Protein AF-A0A2A6E7L5-F1 (afdb_monomer_lite)

Radius of gyration: 19.3 Å; chains: 1; bounding box: 40×27×65 Å

Foldseek 3Di:
DDDQDDLVVLLCCLLVLLVVVLVVLLVVCCVPPVQLDDPVSVVLSVVLNVLSVVLSVLLVVCVVVVDDPVVSVVSVVVSVVVSVVVLVVVLVCCVPPVVGDNPSSCVSNVVSVVSSVVSSVSVVVSSVVVVVVVVVVDDDDPPPDD

Structure (mmCIF, N/CA/C/O backbone):
data_AF-A0A2A6E7L5-F1
#
_entry.id   AF-A0A2A6E7L5-F1
#
loop_
_atom_site.group_PDB
_atom_site.id
_atom_site.type_symbol
_atom_site.label_atom_id
_atom_site.label_alt_id
_atom_site.label_comp_id
_atom_site.label_asym_id
_atom_site.label_entity_id
_atom_site.label_seq_id
_atom_site.pdbx_PDB_ins_code
_atom_site.Cartn_x
_atom_site.Cartn_y
_atom_site.Cartn_z
_atom_site.occupancy
_atom_site.B_iso_or_equiv
_atom_site.auth_seq_id
_atom_site.auth_comp_id
_atom_site.auth_asym_id
_atom_site.auth_atom_id
_atom_site.pdbx_PDB_model_num
ATOM 1 N N . MET A 1 1 ? 6.162 -20.052 -21.679 1.00 34.28 1 MET A N 1
ATOM 2 C CA . MET A 1 1 ? 5.490 -18.810 -22.123 1.00 34.28 1 MET A CA 1
ATOM 3 C C . MET A 1 1 ? 5.300 -17.918 -20.902 1.00 34.28 1 MET A C 1
ATOM 5 O O . MET A 1 1 ? 4.436 -18.220 -20.098 1.00 34.28 1 MET A O 1
ATOM 9 N N . SER A 1 2 ? 6.138 -16.897 -20.691 1.00 40.84 2 SER A N 1
ATOM 10 C CA . SER A 1 2 ? 5.913 -15.904 -19.624 1.00 40.84 2 SER A CA 1
ATOM 11 C C . SER A 1 2 ? 5.373 -14.645 -20.291 1.00 40.84 2 SER A C 1
ATOM 13 O O . SER A 1 2 ? 6.133 -13.832 -20.806 1.00 40.84 2 SER A O 1
ATOM 15 N N . SER A 1 3 ? 4.049 -14.561 -20.419 1.00 50.53 3 SER A N 1
ATOM 16 C CA . SER A 1 3 ? 3.393 -13.365 -20.946 1.00 50.53 3 SER A CA 1
ATOM 17 C C . SER A 1 3 ? 3.346 -12.340 -19.824 1.00 50.53 3 SER A C 1
ATOM 19 O O . SER A 1 3 ? 2.572 -12.493 -18.883 1.00 50.53 3 SER A O 1
ATOM 21 N N . ALA A 1 4 ? 4.185 -11.313 -19.895 1.00 58.91 4 ALA A N 1
ATOM 22 C CA . ALA A 1 4 ? 4.093 -10.195 -18.972 1.00 58.91 4 ALA A CA 1
ATOM 23 C C . ALA A 1 4 ? 2.715 -9.508 -19.113 1.00 58.91 4 ALA A C 1
ATOM 25 O O . ALA A 1 4 ? 2.227 -9.308 -20.229 1.00 58.91 4 ALA A O 1
ATOM 26 N N . TYR A 1 5 ? 2.060 -9.193 -17.991 1.00 62.25 5 TYR A N 1
ATOM 27 C CA . TYR A 1 5 ? 0.700 -8.642 -17.998 1.00 62.25 5 TYR A CA 1
ATOM 28 C C . TYR A 1 5 ? 0.679 -7.195 -18.522 1.00 62.25 5 TYR A C 1
ATOM 30 O O . TYR A 1 5 ? 1.650 -6.449 -18.376 1.00 62.25 5 TYR A O 1
ATOM 38 N N . SER A 1 6 ? -0.440 -6.791 -19.133 1.00 68.06 6 SER A N 1
ATOM 39 C CA . SER A 1 6 ? -0.663 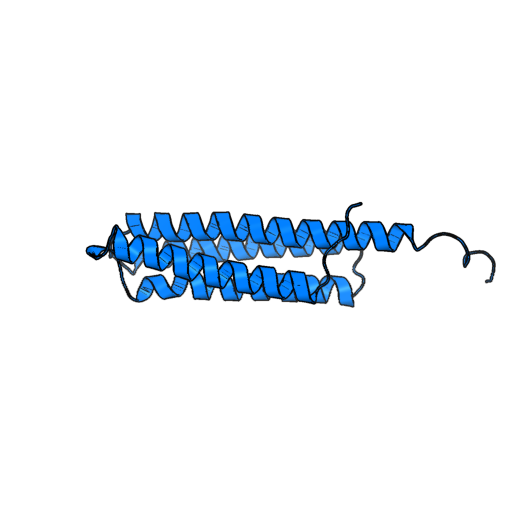-5.409 -19.583 1.00 68.06 6 SER A CA 1
ATOM 40 C C . SER A 1 6 ? -0.718 -4.445 -18.394 1.00 68.06 6 SER A C 1
ATOM 42 O O . SER A 1 6 ? -1.247 -4.793 -17.338 1.00 68.06 6 SER A O 1
ATOM 44 N N . HIS A 1 7 ? -0.250 -3.205 -18.578 1.00 69.62 7 HIS A N 1
ATOM 45 C CA . HIS A 1 7 ? -0.304 -2.135 -17.567 1.00 69.62 7 HIS A CA 1
ATOM 46 C C . HIS A 1 7 ? -1.686 -1.943 -16.958 1.00 69.62 7 HIS A C 1
ATOM 48 O O . HIS A 1 7 ? -1.817 -1.757 -15.751 1.00 69.62 7 HIS A O 1
ATOM 54 N N . LYS A 1 8 ? -2.735 -2.044 -17.780 1.00 73.81 8 LYS A N 1
ATOM 55 C CA . LYS A 1 8 ? -4.118 -1.942 -17.305 1.00 73.81 8 LYS A CA 1
ATOM 56 C C . LYS A 1 8 ? -4.445 -3.077 -16.330 1.00 73.81 8 LYS A C 1
ATOM 58 O O . LYS A 1 8 ? -4.991 -2.823 -15.265 1.00 73.81 8 LYS A O 1
ATOM 63 N N . THR A 1 9 ? -4.039 -4.302 -16.656 1.00 77.19 9 THR A N 1
ATOM 64 C CA . THR A 1 9 ? -4.225 -5.485 -15.806 1.00 77.19 9 THR A CA 1
ATOM 65 C C . THR A 1 9 ? -3.423 -5.381 -14.512 1.00 77.19 9 THR A C 1
ATOM 67 O O . THR A 1 9 ? -3.965 -5.673 -13.452 1.00 77.19 9 THR A O 1
ATOM 70 N N . VAL A 1 10 ? -2.170 -4.917 -14.568 1.00 77.06 10 VAL A N 1
ATOM 71 C CA . VAL A 1 10 ? -1.329 -4.727 -13.374 1.00 77.06 10 VAL A CA 1
ATOM 72 C C . VAL A 1 10 ? -1.921 -3.653 -12.459 1.00 77.06 10 VAL A C 1
ATOM 74 O O . VAL A 1 10 ? -2.053 -3.890 -11.262 1.00 77.06 10 VAL A O 1
ATOM 77 N N . ASN A 1 11 ? -2.358 -2.515 -13.002 1.00 81.69 11 ASN A N 1
ATOM 78 C CA . ASN A 1 11 ? -2.975 -1.447 -12.212 1.00 81.69 11 ASN A CA 1
ATOM 79 C C . ASN A 1 11 ? -4.280 -1.909 -11.555 1.00 81.69 11 ASN A C 1
ATOM 81 O O . ASN A 1 11 ? -4.467 -1.711 -10.355 1.00 81.69 11 ASN A O 1
ATOM 85 N N . THR A 1 12 ? -5.167 -2.556 -12.317 1.00 83.12 12 THR A N 1
ATOM 86 C CA . THR A 1 12 ? -6.423 -3.098 -11.783 1.00 83.12 12 THR A CA 1
ATOM 87 C C . THR A 1 12 ? -6.163 -4.178 -10.738 1.00 83.12 12 THR A C 1
ATOM 89 O O . THR A 1 12 ? -6.838 -4.190 -9.714 1.00 83.12 12 THR A O 1
ATOM 92 N N . PHE A 1 13 ? -5.165 -5.040 -10.945 1.00 83.94 13 PHE A N 1
ATOM 93 C CA . PHE A 1 13 ? -4.789 -6.059 -9.970 1.00 83.94 13 PHE A CA 1
ATOM 94 C C . PHE A 1 13 ? -4.256 -5.436 -8.680 1.00 83.94 13 PHE 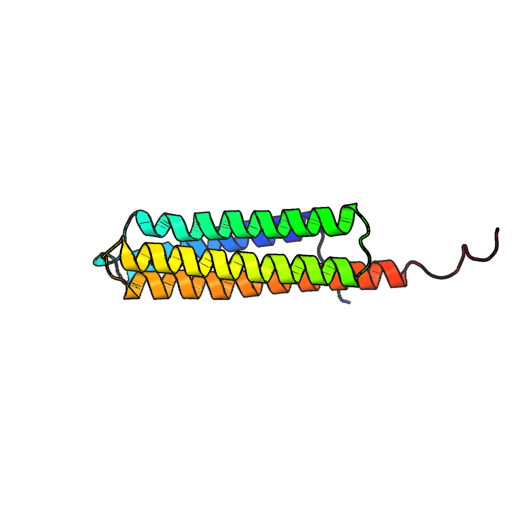A C 1
ATOM 96 O O . PHE A 1 13 ? -4.729 -5.782 -7.607 1.00 83.94 13 PHE A O 1
ATOM 103 N N . VAL A 1 14 ? -3.326 -4.481 -8.760 1.00 83.44 14 VAL A N 1
ATOM 104 C CA . VAL A 1 14 ? -2.756 -3.807 -7.581 1.00 83.44 14 VAL A CA 1
ATOM 105 C C . VAL A 1 14 ? -3.855 -3.114 -6.783 1.00 83.44 14 VAL A C 1
ATOM 107 O O . VAL A 1 14 ? -4.022 -3.402 -5.600 1.00 83.44 14 VAL A O 1
ATOM 110 N N . LEU A 1 15 ? -4.649 -2.260 -7.430 1.00 85.19 15 LEU A N 1
ATOM 111 C CA . LEU A 1 15 ? -5.706 -1.502 -6.756 1.00 85.19 15 LEU A CA 1
ATOM 112 C C . LEU A 1 15 ? -6.818 -2.421 -6.236 1.00 85.19 15 LEU A C 1
ATOM 114 O O . LEU A 1 15 ? -7.231 -2.294 -5.086 1.00 85.19 15 LEU A O 1
ATOM 118 N N . GLY A 1 16 ? -7.255 -3.384 -7.050 1.00 85.75 16 GLY A N 1
ATOM 119 C CA . GLY A 1 16 ? -8.267 -4.368 -6.670 1.00 85.75 16 GLY A CA 1
ATOM 120 C C . GLY A 1 16 ? -7.810 -5.249 -5.511 1.00 85.75 16 GLY A C 1
ATOM 121 O O . GLY A 1 16 ? -8.563 -5.441 -4.564 1.00 85.75 16 GLY A O 1
ATOM 122 N N . SER A 1 17 ? -6.562 -5.721 -5.530 1.00 86.19 17 SER A N 1
ATOM 123 C CA . SER A 1 17 ? -5.996 -6.557 -4.465 1.00 86.19 17 SER A CA 1
ATOM 124 C C . SER A 1 17 ? -5.894 -5.818 -3.135 1.00 86.19 17 SER A C 1
ATOM 126 O O . SER A 1 17 ? -6.174 -6.412 -2.102 1.00 86.19 17 SER A O 1
ATOM 128 N N . ILE A 1 18 ? -5.540 -4.529 -3.145 1.00 86.69 18 ILE A N 1
ATOM 129 C CA . ILE A 1 18 ? -5.440 -3.715 -1.928 1.00 86.69 18 ILE A CA 1
ATOM 130 C C . ILE A 1 18 ? -6.835 -3.484 -1.338 1.00 86.69 18 ILE A C 1
ATOM 132 O O . ILE A 1 18 ? -7.023 -3.626 -0.131 1.00 86.69 18 ILE A O 1
ATOM 136 N N . LEU A 1 19 ? -7.823 -3.178 -2.183 1.00 86.56 19 LEU A N 1
ATOM 137 C CA . LEU A 1 19 ? -9.203 -2.958 -1.748 1.00 86.56 19 LEU A CA 1
ATOM 138 C C . LEU A 1 19 ? -9.853 -4.243 -1.226 1.00 86.56 19 LEU A C 1
ATOM 140 O O . LEU A 1 19 ? -10.399 -4.247 -0.127 1.00 86.56 19 LEU A O 1
ATOM 144 N N . VAL A 1 20 ? -9.769 -5.340 -1.983 1.00 87.56 20 VAL A N 1
ATOM 145 C CA . VAL A 1 20 ? -10.359 -6.631 -1.597 1.00 87.56 20 VAL A CA 1
ATOM 146 C C . VAL A 1 20 ? -9.699 -7.165 -0.331 1.00 87.56 20 VAL A C 1
ATOM 148 O O . VAL A 1 20 ? -10.406 -7.564 0.592 1.00 87.56 20 VAL A O 1
ATOM 151 N N . PHE A 1 21 ? -8.366 -7.121 -0.247 1.00 87.00 21 PHE A N 1
ATOM 152 C CA . PHE A 1 21 ? -7.657 -7.559 0.953 1.00 87.00 21 PHE A CA 1
ATOM 153 C C . PHE A 1 21 ? -8.028 -6.700 2.163 1.00 87.00 21 PHE A C 1
ATOM 155 O O . PHE A 1 21 ? -8.338 -7.247 3.215 1.00 87.00 21 PHE A O 1
ATOM 162 N N . GLY A 1 22 ? -8.117 -5.377 1.999 1.00 83.75 22 GLY A N 1
ATOM 163 C CA . GLY A 1 22 ? -8.544 -4.489 3.076 1.00 83.75 22 GLY A CA 1
ATOM 164 C C . GLY A 1 22 ? -9.969 -4.739 3.566 1.00 83.75 22 GLY A C 1
ATOM 165 O O . GLY A 1 22 ? -10.206 -4.711 4.772 1.00 83.75 22 GLY A O 1
ATOM 166 N N . ILE A 1 23 ? -10.911 -5.039 2.667 1.00 86.06 23 ILE A N 1
ATOM 167 C CA . ILE A 1 23 ? -12.284 -5.410 3.047 1.00 86.06 23 ILE A CA 1
ATOM 168 C C . ILE A 1 23 ? -12.288 -6.734 3.818 1.00 86.06 23 ILE A C 1
ATOM 170 O O . ILE A 1 23 ? -12.925 -6.823 4.867 1.00 86.06 23 ILE A O 1
ATOM 174 N N . ILE A 1 24 ? -11.572 -7.749 3.324 1.00 86.56 24 ILE A N 1
ATOM 175 C CA . ILE A 1 24 ? -11.486 -9.065 3.974 1.00 86.56 24 ILE A CA 1
ATOM 176 C C . ILE A 1 24 ? -10.865 -8.930 5.364 1.00 86.56 24 ILE A C 1
ATOM 178 O O . ILE A 1 24 ? -11.401 -9.459 6.334 1.00 86.56 24 ILE A O 1
ATOM 182 N N . GLU A 1 25 ? -9.766 -8.195 5.480 1.00 82.75 25 GLU A N 1
ATOM 183 C CA . GLU A 1 25 ? -9.059 -8.008 6.741 1.00 82.75 25 GLU A CA 1
ATOM 184 C C . GLU A 1 25 ? -9.925 -7.275 7.773 1.00 82.75 25 GLU A C 1
ATOM 186 O O . GLU A 1 25 ? -10.053 -7.735 8.909 1.00 82.75 25 GLU A O 1
ATOM 191 N N . LEU A 1 26 ? -10.604 -6.193 7.373 1.00 83.69 26 LEU A N 1
ATOM 192 C CA . LEU A 1 26 ? -11.547 -5.488 8.247 1.00 83.69 26 LEU A CA 1
ATOM 193 C C . LEU A 1 26 ? -12.728 -6.376 8.656 1.00 83.69 26 LEU A C 1
ATOM 195 O O . LEU A 1 26 ? -13.136 -6.339 9.816 1.00 83.69 26 LEU A O 1
ATOM 199 N N . ALA A 1 27 ? -13.251 -7.200 7.745 1.00 84.25 27 ALA A N 1
ATOM 200 C CA . ALA A 1 27 ? -14.326 -8.141 8.048 1.00 84.25 27 ALA A CA 1
ATOM 201 C C . ALA A 1 27 ? -13.881 -9.222 9.050 1.00 84.25 27 ALA A C 1
ATOM 203 O O . ALA A 1 27 ? -14.625 -9.547 9.977 1.00 84.25 27 ALA A O 1
ATOM 204 N N . VAL A 1 28 ? -12.655 -9.739 8.914 1.00 84.25 28 VAL A N 1
ATOM 205 C CA . VAL A 1 28 ? -12.049 -10.689 9.861 1.00 84.25 28 VAL A CA 1
ATOM 206 C C . VAL A 1 28 ? -11.899 -10.039 11.236 1.00 84.25 28 VAL A C 1
ATOM 208 O O . VAL A 1 28 ? -12.317 -10.613 12.241 1.00 84.25 28 VAL A O 1
ATOM 211 N N . VAL A 1 29 ? -11.382 -8.814 11.304 1.00 81.75 29 VAL A N 1
ATOM 212 C CA . VAL A 1 29 ? -11.250 -8.086 12.575 1.00 81.75 29 VAL A CA 1
ATOM 213 C C . VAL A 1 29 ? -12.611 -7.833 13.209 1.00 81.75 29 VAL A C 1
ATOM 215 O O . VAL A 1 29 ? -12.783 -8.091 14.396 1.00 81.75 29 VAL A O 1
ATOM 218 N N . TYR A 1 30 ? -13.593 -7.380 12.432 1.00 82.62 30 TYR A N 1
ATOM 219 C CA . TYR A 1 30 ? -14.950 -7.157 12.921 1.00 82.62 30 TYR A CA 1
ATOM 220 C C . TYR A 1 30 ? -15.575 -8.449 13.472 1.00 82.62 30 TYR A C 1
ATOM 222 O O . TYR A 1 30 ? -16.237 -8.425 14.509 1.00 82.62 30 TYR A O 1
ATOM 230 N N . ARG A 1 31 ? -15.328 -9.592 12.816 1.00 84.06 31 ARG A N 1
ATOM 231 C CA . ARG A 1 31 ? -15.894 -10.889 13.205 1.00 84.06 31 ARG A CA 1
ATOM 232 C C . ARG A 1 31 ? -15.228 -11.506 14.436 1.00 84.06 31 ARG A C 1
ATOM 234 O O . ARG A 1 31 ? -15.938 -12.033 15.288 1.00 84.06 31 ARG A O 1
ATOM 241 N N . PHE A 1 32 ? -13.899 -11.475 14.519 1.00 80.75 32 PHE A N 1
ATOM 242 C CA . PHE A 1 32 ? -13.136 -12.167 15.570 1.00 80.75 32 PHE A CA 1
ATOM 243 C C . PHE A 1 32 ? -12.712 -11.249 16.723 1.00 80.75 32 PHE A C 1
ATOM 245 O O . PHE A 1 32 ? -12.553 -11.710 17.852 1.00 80.75 32 PHE A O 1
ATOM 252 N N . PHE A 1 33 ? -12.575 -9.948 16.466 1.00 78.56 33 PHE A N 1
ATOM 253 C CA . PHE A 1 33 ? -12.121 -8.944 17.428 1.00 78.56 33 PHE A CA 1
ATOM 254 C C . PHE A 1 33 ? -13.029 -7.695 17.430 1.00 78.56 33 PHE A C 1
ATOM 256 O O . PHE A 1 33 ? -12.539 -6.571 17.291 1.00 78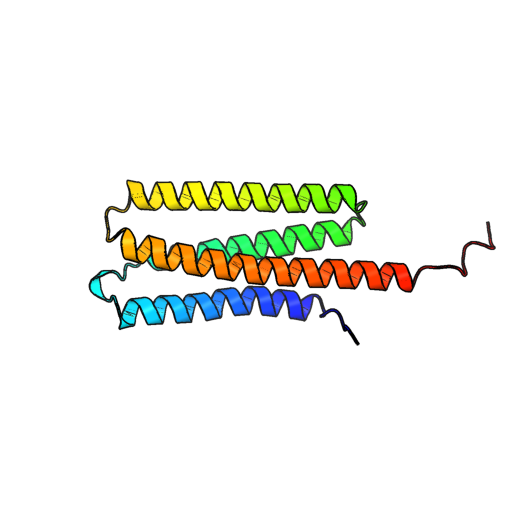.56 33 PHE A O 1
ATOM 263 N N . PRO A 1 34 ? -14.355 -7.835 17.640 1.00 75.88 34 PRO A N 1
ATOM 264 C CA . PRO A 1 34 ? -15.301 -6.717 17.544 1.00 75.88 34 PRO A CA 1
ATOM 265 C C . PRO A 1 34 ? -15.001 -5.588 18.539 1.00 75.88 34 PRO A C 1
ATOM 267 O O . PRO A 1 34 ? -15.209 -4.421 18.235 1.00 75.88 34 PRO A O 1
ATOM 270 N N . LYS A 1 35 ? -14.448 -5.915 19.716 1.00 74.38 35 LYS A N 1
ATOM 271 C CA . LYS A 1 35 ? -14.026 -4.924 20.723 1.00 74.38 35 LYS A CA 1
ATOM 272 C C . LYS A 1 35 ? -12.778 -4.139 20.309 1.00 74.38 35 LYS A C 1
ATOM 274 O O . LYS A 1 35 ? -12.509 -3.099 20.900 1.00 74.38 35 LYS A O 1
ATOM 279 N N . SER A 1 36 ? -11.992 -4.660 19.369 1.00 71.94 36 SER A N 1
ATOM 280 C CA . SER A 1 36 ? -10.797 -4.013 18.815 1.00 71.94 36 SER A CA 1
ATOM 281 C C . SER A 1 36 ? -11.109 -3.184 17.575 1.00 71.94 36 SER A C 1
ATOM 283 O O . SER A 1 36 ? -10.278 -2.373 17.169 1.00 71.94 36 SER A O 1
ATOM 285 N N . TYR A 1 37 ? -12.281 -3.397 16.968 1.00 73.00 37 TYR A N 1
ATOM 286 C CA . TYR A 1 37 ? -12.701 -2.682 15.778 1.00 73.00 37 TYR A CA 1
ATOM 287 C C . TYR A 1 37 ? -12.911 -1.205 16.108 1.00 73.00 37 TYR A C 1
ATOM 289 O O . TYR A 1 37 ? -13.753 -0.836 16.925 1.00 73.00 37 TYR A O 1
ATOM 297 N N . THR A 1 38 ? -12.128 -0.352 15.461 1.00 74.88 38 THR A N 1
ATOM 298 C CA . THR A 1 38 ? -12.242 1.100 15.579 1.00 74.88 38 THR A CA 1
ATOM 299 C C . THR A 1 38 ? -12.273 1.711 14.190 1.00 74.88 38 THR A C 1
ATOM 301 O O . THR A 1 38 ? -11.663 1.182 13.261 1.00 74.88 38 THR A O 1
ATOM 304 N N . SER A 1 39 ? -12.931 2.861 14.044 1.00 75.50 39 SER A N 1
ATOM 305 C CA . SER A 1 39 ? -12.972 3.600 12.773 1.00 75.50 39 SER A CA 1
ATOM 306 C C . SER A 1 39 ? -11.571 3.948 12.257 1.00 75.50 39 SER A C 1
ATOM 308 O O . SER A 1 39 ? -11.351 4.040 11.056 1.00 75.50 39 SER A O 1
ATOM 310 N N . TYR A 1 40 ? -10.602 4.066 13.166 1.00 74.06 40 TYR A N 1
ATOM 311 C CA . TYR A 1 40 ? -9.185 4.245 12.874 1.00 74.06 40 TYR A CA 1
ATOM 312 C C . TYR A 1 40 ? -8.603 3.112 12.010 1.00 74.06 40 TYR A C 1
ATOM 314 O O . TYR A 1 40 ? -7.767 3.365 11.150 1.00 74.06 40 TYR A O 1
ATOM 322 N N . MET A 1 41 ? -9.109 1.879 12.107 1.00 75.25 41 MET A N 1
ATOM 323 C CA . MET A 1 41 ? -8.622 0.759 11.287 1.00 75.25 41 MET A CA 1
ATOM 324 C C . MET A 1 41 ? -8.888 0.943 9.784 1.00 75.25 41 MET A C 1
ATOM 326 O O . MET A 1 41 ? -8.177 0.349 8.977 1.00 75.25 41 MET A O 1
ATOM 330 N N . LEU A 1 42 ? -9.828 1.816 9.389 1.00 76.81 42 LEU A N 1
ATOM 331 C CA . LEU A 1 42 ? -10.043 2.208 7.986 1.00 76.81 42 LEU A CA 1
ATOM 332 C C . LEU A 1 42 ? -8.864 3.005 7.403 1.00 76.81 42 LEU A C 1
ATOM 334 O O . LEU A 1 42 ? -8.714 3.078 6.182 1.00 76.81 42 LEU A O 1
ATOM 338 N N . LEU A 1 43 ? -7.998 3.571 8.250 1.00 80.06 43 LEU A N 1
ATOM 339 C CA . LEU A 1 43 ? -6.796 4.267 7.796 1.00 80.06 43 LEU A CA 1
ATOM 340 C C . LEU A 1 43 ? -5.762 3.305 7.201 1.00 80.06 43 LEU A C 1
ATOM 342 O O . LEU A 1 43 ? -5.019 3.726 6.320 1.00 80.06 43 LEU A O 1
ATOM 346 N N . ASN A 1 44 ? -5.744 2.028 7.603 1.00 80.44 44 ASN A N 1
ATOM 347 C CA . ASN A 1 44 ? -4.823 1.031 7.045 1.00 80.44 44 ASN A CA 1
ATOM 348 C C . ASN A 1 44 ? -5.043 0.813 5.536 1.00 80.44 44 ASN A C 1
ATOM 350 O O . ASN A 1 44 ? -4.126 1.109 4.765 1.00 80.44 44 ASN A O 1
ATOM 354 N N . PRO A 1 45 ? -6.224 0.364 5.064 1.00 81.94 45 PRO A N 1
ATOM 355 C CA . PRO A 1 45 ? -6.442 0.155 3.635 1.00 81.94 45 PRO A CA 1
ATOM 356 C C . PRO A 1 45 ? -6.266 1.441 2.826 1.00 81.94 45 PRO A C 1
ATOM 358 O O . PRO A 1 45 ? -5.701 1.392 1.736 1.00 81.94 45 PRO A O 1
ATOM 361 N N . LEU A 1 46 ? -6.668 2.598 3.365 1.00 85.56 46 LEU A N 1
ATOM 362 C CA . LEU A 1 46 ? -6.460 3.889 2.707 1.00 85.56 46 LEU A CA 1
ATOM 363 C C . LEU A 1 46 ? -4.966 4.220 2.552 1.00 85.56 46 LEU A C 1
ATOM 365 O O . LEU A 1 46 ? -4.526 4.623 1.474 1.00 85.56 46 LEU A O 1
ATOM 369 N N . TYR A 1 47 ? -4.177 4.018 3.608 1.00 86.25 47 TYR A N 1
ATOM 370 C CA . TYR A 1 47 ? -2.737 4.252 3.598 1.00 86.25 47 TYR A CA 1
ATOM 371 C C . TYR A 1 47 ? -2.031 3.378 2.558 1.00 86.25 47 TYR A C 1
ATOM 373 O O . TYR A 1 47 ? -1.309 3.889 1.698 1.00 86.25 47 TYR A O 1
ATOM 381 N N . PHE A 1 48 ? -2.282 2.069 2.573 1.00 84.94 48 PHE A N 1
ATOM 382 C CA . PHE A 1 48 ? -1.660 1.152 1.619 1.00 84.94 48 PHE A CA 1
ATOM 383 C C . PHE A 1 48 ? -2.173 1.340 0.188 1.00 84.94 48 PHE A C 1
ATOM 385 O O . PHE A 1 48 ? -1.420 1.117 -0.761 1.00 84.94 48 PHE A O 1
ATOM 392 N N . PHE A 1 49 ? -3.404 1.821 0.003 1.00 84.69 49 PHE A N 1
ATOM 393 C CA . PHE A 1 49 ? -3.912 2.232 -1.305 1.00 84.69 49 PHE A CA 1
ATOM 394 C C . PHE A 1 49 ? -3.121 3.413 -1.876 1.00 84.69 49 PHE A C 1
ATOM 396 O O . PHE A 1 49 ? -2.667 3.355 -3.023 1.00 84.69 49 PHE A O 1
ATOM 403 N N . LEU A 1 50 ? -2.867 4.446 -1.066 1.00 86.75 50 LEU A N 1
ATOM 404 C CA . LEU A 1 50 ? -2.008 5.568 -1.456 1.00 86.75 50 LEU A CA 1
ATOM 405 C C . LEU A 1 50 ? -0.580 5.098 -1.759 1.00 86.75 50 LEU A C 1
ATOM 407 O O . LEU A 1 50 ? -0.002 5.497 -2.773 1.00 86.75 50 LEU A O 1
ATOM 411 N N . LEU A 1 51 ? -0.024 4.195 -0.944 1.00 86.38 51 LEU A N 1
ATOM 412 C CA . LEU A 1 51 ? 1.280 3.601 -1.235 1.00 86.38 51 LEU A CA 1
ATOM 413 C C . LEU A 1 51 ? 1.275 2.842 -2.569 1.00 86.38 51 LEU A C 1
ATOM 415 O O . LEU A 1 51 ? 2.198 3.019 -3.366 1.00 86.38 51 LEU A O 1
ATOM 419 N N . GLY A 1 52 ? 0.234 2.062 -2.857 1.00 82.56 52 GLY A N 1
ATOM 420 C CA . GLY A 1 52 ? 0.060 1.370 -4.135 1.00 82.56 52 GLY A CA 1
ATOM 421 C C . GLY A 1 52 ? 0.064 2.335 -5.317 1.00 82.56 52 GLY A C 1
ATOM 422 O O . GLY A 1 52 ? 0.813 2.132 -6.273 1.00 82.56 52 GLY A O 1
ATOM 423 N N . LEU A 1 53 ? -0.673 3.445 -5.217 1.00 85.69 53 LEU A N 1
ATOM 424 C CA . LEU A 1 53 ? -0.658 4.506 -6.228 1.00 85.69 53 LEU A CA 1
ATOM 425 C C . LEU A 1 53 ? 0.741 5.100 -6.422 1.00 85.69 53 LEU A C 1
ATOM 427 O O . LEU A 1 53 ? 1.171 5.275 -7.562 1.00 85.69 53 LEU A O 1
ATOM 431 N N . THR A 1 54 ? 1.489 5.363 -5.345 1.00 84.56 54 THR A N 1
ATOM 432 C CA . THR A 1 54 ? 2.865 5.880 -5.476 1.00 84.56 54 THR A CA 1
ATOM 433 C C . THR A 1 54 ? 3.803 4.892 -6.171 1.00 84.56 54 THR A C 1
ATOM 435 O O . THR A 1 54 ? 4.646 5.322 -6.960 1.00 84.56 54 THR A O 1
ATOM 438 N N . VAL A 1 55 ? 3.628 3.580 -5.954 1.00 82.44 55 VAL A N 1
ATOM 439 C CA . VAL A 1 55 ? 4.365 2.543 -6.694 1.00 82.44 55 VAL A CA 1
ATOM 440 C C . VAL A 1 55 ? 4.009 2.605 -8.176 1.00 82.44 55 VAL A C 1
ATOM 442 O O . VAL A 1 55 ? 4.911 2.714 -9.003 1.00 82.44 55 VAL A O 1
ATOM 445 N N . LEU A 1 56 ? 2.720 2.616 -8.522 1.00 81.25 56 LEU A N 1
ATOM 446 C CA . LEU A 1 56 ? 2.274 2.684 -9.919 1.00 81.25 56 LEU A CA 1
ATOM 447 C C . LEU A 1 56 ? 2.772 3.956 -10.630 1.00 81.25 56 LEU A C 1
ATOM 449 O O . LEU A 1 56 ? 3.241 3.892 -11.767 1.00 81.25 56 LEU A O 1
ATOM 453 N N . LEU A 1 57 ? 2.754 5.107 -9.951 1.00 80.75 57 LEU A N 1
ATOM 454 C CA . LEU A 1 57 ? 3.274 6.372 -10.481 1.00 80.75 57 LEU A CA 1
ATOM 455 C C . LEU A 1 57 ? 4.794 6.345 -10.678 1.00 80.75 57 LEU A C 1
ATOM 457 O O . LEU A 1 57 ? 5.298 6.824 -11.699 1.00 80.75 57 LEU A O 1
ATOM 461 N N . ALA A 1 58 ? 5.537 5.793 -9.716 1.00 74.75 58 ALA A N 1
ATOM 462 C CA . ALA A 1 58 ? 6.984 5.652 -9.830 1.00 74.75 58 ALA A CA 1
ATOM 463 C C . ALA A 1 58 ? 7.357 4.753 -11.016 1.00 74.75 58 ALA A C 1
ATOM 465 O O . ALA A 1 58 ? 8.244 5.103 -11.797 1.00 74.75 58 ALA A O 1
ATOM 466 N N . VAL A 1 59 ? 6.628 3.651 -11.190 1.00 72.06 59 VAL A N 1
ATOM 467 C CA . VAL A 1 59 ? 6.779 2.717 -12.310 1.00 72.06 59 VAL A CA 1
ATOM 468 C C . VAL A 1 59 ? 6.486 3.398 -13.645 1.00 72.06 59 VAL A C 1
ATOM 470 O O . VAL A 1 59 ? 7.337 3.379 -14.535 1.00 72.06 59 VAL A O 1
ATOM 473 N N . SER A 1 60 ? 5.343 4.078 -13.764 1.00 71.38 60 SER A N 1
ATOM 474 C CA . SER A 1 60 ? 4.960 4.801 -14.983 1.00 71.38 60 SER A CA 1
ATOM 475 C C . SER A 1 60 ? 6.017 5.840 -15.391 1.00 71.38 60 SER A C 1
ATOM 477 O O . SER A 1 60 ? 6.385 5.952 -16.564 1.00 71.38 60 SER A O 1
ATOM 479 N N . ARG A 1 61 ? 6.602 6.557 -14.419 1.00 70.31 61 ARG A N 1
ATOM 480 C CA . ARG A 1 61 ? 7.694 7.509 -14.681 1.00 70.31 61 ARG A CA 1
ATOM 481 C C . ARG A 1 61 ? 9.004 6.847 -15.105 1.00 70.31 61 ARG A C 1
ATOM 483 O O . ARG A 1 61 ? 9.756 7.462 -15.865 1.00 70.31 61 ARG A O 1
ATOM 490 N N . ILE A 1 62 ? 9.314 5.657 -14.591 1.00 67.88 62 ILE A N 1
ATOM 491 C CA . ILE A 1 62 ? 10.522 4.909 -14.973 1.00 67.88 62 ILE A CA 1
ATOM 492 C C . ILE A 1 62 ? 10.427 4.472 -16.436 1.00 67.88 62 ILE A C 1
ATOM 494 O O . ILE A 1 62 ? 11.381 4.669 -17.192 1.00 67.88 62 ILE A O 1
ATOM 498 N N . GLU A 1 63 ? 9.268 3.959 -16.840 1.00 62.81 63 GLU A N 1
ATOM 499 C CA . GLU A 1 63 ? 9.013 3.511 -18.207 1.00 62.81 63 GLU A CA 1
ATOM 500 C C . GLU A 1 63 ? 8.975 4.677 -19.204 1.00 62.81 63 GLU A C 1
ATOM 502 O O . GLU A 1 63 ? 9.664 4.641 -20.225 1.00 62.81 63 GLU A O 1
ATOM 507 N N . SER A 1 64 ? 8.261 5.759 -18.869 1.00 59.66 64 SER A N 1
ATOM 508 C CA . SER A 1 64 ? 8.143 6.952 -19.719 1.00 59.66 64 SER A CA 1
ATOM 509 C C . SER A 1 64 ? 9.498 7.602 -20.029 1.00 59.66 64 SER A C 1
ATOM 511 O O . SER A 1 64 ? 9.740 8.032 -21.155 1.00 59.66 64 SER A O 1
ATOM 513 N N . LYS A 1 65 ? 10.419 7.640 -19.056 1.00 60.31 65 LYS A N 1
ATOM 514 C CA . LYS A 1 65 ? 11.733 8.282 -19.228 1.00 60.31 65 LYS A CA 1
ATOM 515 C C . LYS A 1 65 ? 12.830 7.353 -19.766 1.00 60.31 65 LYS A C 1
ATOM 517 O O . LYS A 1 65 ? 13.969 7.808 -19.844 1.00 60.31 65 LYS A O 1
ATOM 522 N N . ARG A 1 66 ? 12.529 6.082 -20.097 1.00 61.00 66 ARG A N 1
ATOM 523 C CA . ARG A 1 66 ? 13.518 5.054 -20.514 1.00 61.00 66 ARG A CA 1
ATOM 524 C C . ARG A 1 66 ? 14.809 5.114 -19.679 1.00 61.00 66 ARG A C 1
ATOM 526 O O . ARG A 1 66 ? 15.917 5.147 -20.214 1.00 61.00 66 ARG A O 1
ATOM 533 N N . LEU A 1 67 ? 14.669 5.220 -18.355 1.00 57.16 67 LEU A N 1
ATOM 534 C CA . LEU A 1 67 ? 15.814 5.428 -17.466 1.00 57.16 67 LEU A CA 1
ATOM 535 C C . LEU A 1 67 ? 16.782 4.242 -17.523 1.00 57.16 67 LEU A C 1
ATOM 537 O O . LEU A 1 67 ? 16.368 3.086 -17.515 1.00 57.16 67 LEU A O 1
ATOM 541 N N . HIS A 1 68 ? 18.084 4.545 -17.507 1.00 57.88 68 HIS A N 1
ATOM 542 C CA . HIS A 1 68 ? 19.141 3.538 -17.425 1.00 57.88 68 HIS A CA 1
ATOM 543 C C . HIS A 1 68 ? 18.874 2.582 -16.241 1.00 57.88 68 HIS A C 1
ATOM 545 O O . HIS A 1 68 ? 18.567 3.068 -15.145 1.00 57.88 68 HIS A O 1
ATOM 551 N N . PRO A 1 69 ? 19.012 1.253 -16.413 1.00 58.78 69 PRO A N 1
ATOM 552 C CA . PRO A 1 69 ? 18.556 0.249 -15.444 1.00 58.78 69 PRO A CA 1
ATOM 553 C C . PRO A 1 69 ? 19.087 0.471 -14.019 1.00 58.78 69 PRO A C 1
ATOM 555 O O . PRO A 1 69 ? 18.334 0.339 -13.061 1.00 58.78 69 PRO A O 1
ATOM 558 N N . GLY A 1 70 ? 20.335 0.930 -13.862 1.00 59.75 70 GLY A N 1
ATOM 559 C CA . GLY A 1 70 ? 20.899 1.262 -12.544 1.00 59.75 70 GLY A CA 1
ATOM 560 C C . GLY A 1 70 ? 20.189 2.420 -11.822 1.00 59.75 70 GLY A C 1
ATOM 561 O O . GLY A 1 70 ? 19.963 2.357 -10.616 1.00 59.75 70 GLY A O 1
ATOM 562 N N . ARG A 1 71 ? 19.753 3.460 -12.549 1.00 66.44 71 ARG A N 1
ATOM 563 C CA . ARG A 1 71 ? 19.001 4.589 -11.962 1.00 66.44 71 ARG A CA 1
ATOM 564 C C . ARG A 1 71 ? 17.557 4.208 -11.632 1.00 66.44 71 ARG A C 1
ATOM 566 O O . ARG A 1 71 ? 16.989 4.754 -10.688 1.00 66.44 71 ARG A O 1
ATOM 573 N N . ALA A 1 72 ? 16.967 3.288 -12.396 1.00 68.19 72 ALA A N 1
ATOM 574 C CA . ALA A 1 72 ? 15.643 2.745 -12.106 1.00 68.19 72 ALA A CA 1
ATOM 575 C C . ALA A 1 72 ? 15.654 1.938 -10.798 1.00 68.19 72 ALA A C 1
ATOM 577 O O . ALA A 1 72 ? 14.830 2.199 -9.922 1.00 68.19 72 ALA A O 1
ATOM 578 N N . VAL A 1 73 ? 16.639 1.048 -10.623 1.00 67.12 73 VAL A N 1
ATOM 579 C CA . VAL A 1 73 ? 16.821 0.265 -9.388 1.00 67.12 73 VAL A CA 1
ATOM 580 C C . VAL A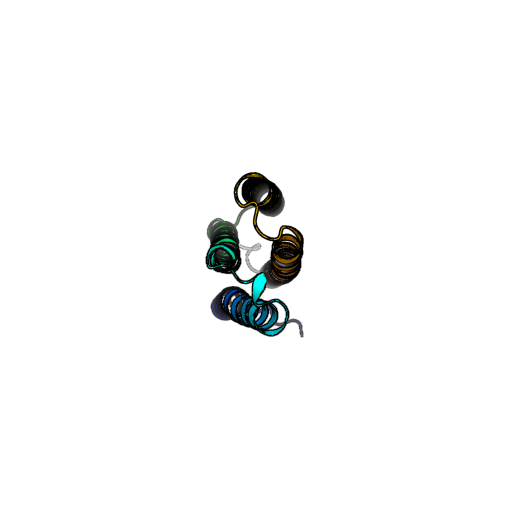 1 73 ? 17.047 1.175 -8.180 1.00 67.12 73 VAL A C 1
ATOM 582 O O . VAL A 1 73 ? 16.377 1.001 -7.167 1.00 67.12 73 VAL A O 1
ATOM 585 N N . ALA A 1 74 ? 17.905 2.196 -8.293 1.00 72.94 74 ALA A N 1
ATOM 586 C CA . ALA A 1 74 ? 18.148 3.140 -7.199 1.00 72.94 74 ALA A CA 1
ATOM 587 C C . ALA A 1 74 ? 16.876 3.903 -6.776 1.00 72.94 74 ALA A C 1
ATOM 589 O O . ALA A 1 74 ? 16.615 4.054 -5.585 1.00 72.94 74 ALA A O 1
ATOM 590 N N . ARG A 1 75 ? 16.040 4.341 -7.731 1.00 73.44 75 ARG A N 1
ATOM 591 C CA . ARG A 1 75 ? 14.751 4.992 -7.421 1.00 73.44 75 ARG A CA 1
ATOM 592 C C . ARG A 1 75 ? 13.752 4.043 -6.773 1.00 73.44 75 ARG A C 1
ATOM 594 O O . ARG A 1 75 ? 13.022 4.466 -5.883 1.00 73.44 75 ARG A O 1
ATOM 601 N N . LEU A 1 76 ? 13.721 2.786 -7.208 1.00 74.44 76 LEU A N 1
ATOM 602 C CA . LEU A 1 76 ? 12.867 1.757 -6.618 1.00 74.44 76 LEU A CA 1
ATOM 603 C C . LEU A 1 76 ? 13.318 1.414 -5.196 1.00 74.44 76 LEU A C 1
ATOM 605 O O . LEU A 1 76 ? 12.486 1.366 -4.300 1.00 74.44 76 LEU A O 1
ATOM 609 N N . MET A 1 77 ? 14.623 1.266 -4.956 1.00 76.75 77 MET A N 1
ATOM 610 C CA . MET A 1 77 ? 15.162 1.092 -3.605 1.00 76.75 77 MET A CA 1
ATOM 611 C C . MET A 1 77 ? 14.855 2.296 -2.714 1.00 76.75 77 MET A C 1
ATOM 613 O O . MET A 1 77 ? 14.387 2.111 -1.597 1.00 76.75 77 MET A O 1
ATOM 617 N N . LEU A 1 78 ? 15.027 3.522 -3.215 1.00 80.50 78 LEU A N 1
ATOM 618 C CA . LEU A 1 78 ? 14.709 4.734 -2.457 1.00 80.50 78 LEU A CA 1
ATOM 619 C C . LEU A 1 78 ? 13.212 4.823 -2.132 1.00 80.50 78 LEU A C 1
ATOM 621 O O . LEU A 1 78 ? 12.858 5.184 -1.013 1.00 80.50 78 LEU A O 1
ATOM 625 N N . LEU A 1 79 ? 12.339 4.426 -3.064 1.00 83.31 79 LEU A N 1
ATOM 626 C CA . LEU A 1 79 ? 10.902 4.298 -2.820 1.00 83.31 79 LEU A CA 1
ATOM 627 C C . LEU A 1 79 ? 10.595 3.209 -1.779 1.00 83.31 79 LEU A C 1
ATOM 629 O O . LEU A 1 79 ? 9.728 3.397 -0.935 1.00 83.31 79 LEU A O 1
ATOM 633 N N . ASN A 1 80 ? 11.291 2.070 -1.807 1.00 81.81 80 ASN A N 1
ATOM 634 C CA . ASN A 1 80 ? 11.124 1.023 -0.796 1.00 81.81 80 ASN A CA 1
ATOM 635 C C . ASN A 1 80 ? 11.503 1.530 0.591 1.00 81.81 80 ASN A C 1
ATOM 637 O O . ASN A 1 80 ? 10.727 1.359 1.529 1.00 81.81 80 ASN A O 1
ATOM 641 N N . THR A 1 81 ? 12.660 2.176 0.703 1.00 81.19 81 THR A N 1
ATOM 642 C CA . THR A 1 81 ? 13.153 2.720 1.965 1.00 81.19 81 THR A CA 1
ATOM 643 C C . THR A 1 81 ? 12.249 3.837 2.474 1.00 81.19 81 THR A C 1
ATOM 645 O O . THR A 1 81 ? 11.908 3.844 3.653 1.00 81.19 81 THR A O 1
ATOM 648 N N . SER A 1 82 ? 11.786 4.745 1.608 1.00 83.12 82 SER A N 1
ATOM 649 C CA . SER A 1 82 ? 10.881 5.822 2.025 1.00 83.12 82 SER A CA 1
ATOM 650 C C . SER A 1 82 ? 9.525 5.290 2.484 1.00 83.12 82 SER A C 1
ATOM 652 O O . SER A 1 82 ? 9.015 5.741 3.505 1.00 83.12 82 SER A O 1
ATOM 654 N N . GLN A 1 83 ? 8.966 4.291 1.795 1.00 85.06 83 GLN A N 1
ATOM 655 C CA . GLN A 1 83 ? 7.717 3.643 2.202 1.00 85.06 83 GLN A CA 1
ATOM 656 C C . GLN A 1 83 ? 7.867 2.858 3.507 1.00 85.06 83 GLN A C 1
ATOM 658 O O . GLN A 1 83 ? 6.950 2.877 4.324 1.00 85.06 83 GLN A O 1
ATOM 663 N N . PHE A 1 84 ? 9.014 2.210 3.731 1.00 84.12 84 PHE A N 1
ATOM 664 C CA . PHE A 1 84 ? 9.320 1.556 5.002 1.00 84.12 84 PHE A CA 1
ATOM 665 C C . PHE A 1 84 ? 9.401 2.567 6.148 1.00 84.12 84 PHE A C 1
ATOM 667 O O . PHE A 1 84 ? 8.736 2.381 7.163 1.00 84.12 84 PHE A O 1
ATOM 674 N N . ILE A 1 85 ? 10.147 3.663 5.967 1.00 86.44 85 ILE A N 1
ATOM 675 C CA . ILE A 1 85 ? 10.260 4.732 6.969 1.00 86.44 85 ILE A CA 1
ATOM 676 C C . ILE A 1 85 ? 8.882 5.336 7.255 1.00 86.44 85 ILE A C 1
ATOM 678 O O . ILE A 1 85 ? 8.499 5.447 8.414 1.00 86.44 85 ILE A O 1
ATOM 682 N N . LEU A 1 86 ? 8.099 5.654 6.219 1.00 87.06 86 LEU A N 1
ATOM 683 C CA . LEU A 1 86 ? 6.726 6.144 6.372 1.00 87.06 86 LEU A CA 1
ATOM 684 C C . LEU A 1 86 ? 5.847 5.147 7.136 1.00 87.06 86 LEU A C 1
ATOM 686 O O . LEU A 1 86 ? 5.105 5.561 8.021 1.00 87.06 86 LEU A O 1
ATOM 690 N N . SER A 1 87 ? 5.948 3.853 6.825 1.00 85.00 87 SER A N 1
ATOM 691 C CA . SER A 1 87 ? 5.173 2.802 7.497 1.00 85.00 87 SER A CA 1
ATOM 692 C C . SER A 1 87 ? 5.566 2.692 8.970 1.00 85.00 87 SER A C 1
ATOM 694 O O . SER A 1 87 ? 4.697 2.585 9.830 1.00 85.00 87 SER A O 1
ATOM 696 N N . ALA A 1 88 ? 6.862 2.784 9.276 1.00 84.00 88 ALA A N 1
ATOM 697 C CA . ALA A 1 88 ? 7.380 2.769 10.639 1.00 84.00 88 ALA A CA 1
ATOM 698 C C . ALA A 1 88 ? 6.958 4.014 11.435 1.00 84.00 88 ALA A C 1
ATOM 700 O O . ALA A 1 88 ? 6.521 3.886 12.577 1.00 84.00 88 ALA A O 1
ATOM 701 N N . CYS A 1 89 ? 7.020 5.208 10.835 1.00 85.50 89 CYS A N 1
ATOM 702 C CA . CYS A 1 89 ? 6.544 6.444 11.458 1.00 85.50 89 CYS A CA 1
ATOM 703 C C . CYS A 1 89 ? 5.042 6.387 11.753 1.00 85.50 89 CYS A C 1
ATOM 705 O O . CYS A 1 89 ? 4.612 6.805 12.827 1.00 85.50 89 CYS A O 1
ATOM 707 N N . LEU A 1 90 ? 4.246 5.853 10.824 1.00 82.12 90 LEU A N 1
ATOM 708 C CA . LEU A 1 90 ? 2.797 5.749 10.981 1.00 82.12 90 LEU A CA 1
ATOM 709 C C . LEU A 1 90 ? 2.430 4.718 12.052 1.00 82.12 90 LEU A C 1
ATOM 711 O O . LEU A 1 90 ? 1.586 5.001 12.900 1.00 82.12 90 LEU A O 1
ATOM 715 N N . LEU A 1 91 ? 3.130 3.579 12.078 1.00 81.62 91 LEU A N 1
ATOM 716 C CA . LEU A 1 91 ? 3.020 2.582 13.141 1.00 81.62 91 LEU A CA 1
ATOM 717 C C . LEU A 1 91 ? 3.378 3.181 14.510 1.00 81.62 91 LEU A C 1
ATOM 719 O O . LEU A 1 91 ? 2.628 3.008 15.469 1.00 81.62 91 LEU A O 1
ATOM 723 N N . PHE A 1 92 ? 4.489 3.918 14.599 1.00 81.81 92 PHE A N 1
ATOM 724 C CA . PHE A 1 92 ? 4.926 4.573 15.833 1.00 81.81 92 PHE A CA 1
ATOM 725 C C . PHE A 1 92 ? 3.903 5.604 16.322 1.00 81.81 92 PHE A C 1
ATOM 727 O O . PHE A 1 92 ? 3.512 5.578 17.489 1.00 81.81 92 PHE A O 1
ATOM 734 N N . TYR A 1 93 ? 3.415 6.464 15.421 1.00 80.31 93 TYR A N 1
ATOM 735 C CA . TYR A 1 93 ? 2.376 7.445 15.728 1.00 80.31 93 TYR A CA 1
ATOM 736 C C . TYR A 1 93 ? 1.112 6.768 16.266 1.00 80.31 93 TYR A C 1
ATOM 738 O O . TYR A 1 93 ? 0.589 7.177 17.302 1.00 80.31 93 TYR A O 1
ATOM 746 N N . TYR A 1 94 ? 0.665 5.689 15.620 1.00 75.81 94 TYR A N 1
ATOM 747 C CA . TYR A 1 94 ? -0.510 4.936 16.050 1.00 75.81 94 TYR A CA 1
ATOM 748 C C . TYR A 1 94 ? -0.350 4.314 17.432 1.00 75.81 94 TYR A C 1
ATOM 750 O O . TYR A 1 94 ? -1.233 4.453 18.272 1.00 75.81 94 TYR A O 1
ATOM 758 N N . VAL A 1 95 ? 0.778 3.647 17.684 1.00 76.12 95 VAL A N 1
ATOM 759 C CA . VAL A 1 95 ? 1.047 2.985 18.968 1.00 76.12 95 VAL A CA 1
ATOM 760 C C . VAL A 1 95 ? 1.121 3.995 20.117 1.00 76.12 95 VAL A C 1
ATOM 762 O O . VAL A 1 95 ? 0.727 3.663 21.238 1.00 76.12 95 VAL A O 1
ATOM 765 N N . TYR A 1 96 ? 1.621 5.205 19.847 1.00 74.81 96 TYR A N 1
ATOM 766 C CA . TYR A 1 96 ? 1.848 6.233 20.863 1.00 74.81 96 TYR A CA 1
ATOM 767 C C . TYR A 1 96 ? 0.610 7.103 21.138 1.00 74.81 96 TYR A C 1
ATOM 769 O O . TYR A 1 96 ? 0.310 7.382 22.295 1.00 74.81 96 TYR A O 1
ATOM 777 N N . GLN A 1 97 ? -0.122 7.517 20.098 1.00 69.38 97 GLN A N 1
ATOM 778 C CA . GLN A 1 97 ? -1.301 8.389 20.232 1.00 69.38 97 GLN A CA 1
ATOM 779 C C . GLN A 1 97 ? -2.594 7.610 20.474 1.00 69.38 97 GLN A C 1
ATOM 781 O O . GLN A 1 97 ? -3.427 7.997 21.293 1.00 69.38 97 GLN A O 1
ATOM 786 N N . ILE A 1 98 ? -2.783 6.497 19.766 1.00 65.56 98 ILE A N 1
ATOM 787 C CA . ILE A 1 98 ? -4.042 5.756 19.769 1.00 65.56 98 ILE A CA 1
ATOM 788 C C . ILE A 1 98 ? -3.853 4.589 20.732 1.00 65.56 98 ILE A C 1
ATOM 790 O O . ILE A 1 98 ? -3.485 3.476 20.368 1.00 65.56 98 ILE A O 1
ATOM 794 N N . ASN A 1 99 ? -4.090 4.859 22.016 1.00 62.69 99 ASN A N 1
ATOM 795 C CA . ASN A 1 99 ? -3.909 3.923 23.134 1.00 62.69 99 ASN A CA 1
ATOM 796 C C . ASN A 1 99 ? -4.897 2.726 23.116 1.00 62.69 99 ASN A C 1
ATOM 798 O O . ASN A 1 99 ? -5.121 2.064 24.128 1.00 62.69 99 ASN A O 1
ATOM 802 N N . VAL A 1 100 ? -5.513 2.444 21.966 1.00 57.84 100 VAL A N 1
ATOM 803 C CA . VAL A 1 100 ? -6.556 1.439 21.781 1.00 57.84 100 VAL A CA 1
ATOM 804 C C . VAL A 1 100 ? -5.938 0.171 21.194 1.00 57.84 100 VAL A C 1
ATOM 806 O O . VAL A 1 100 ? -5.415 0.167 20.087 1.00 57.84 100 VAL A O 1
ATOM 809 N N . GLN A 1 101 ? -5.980 -0.912 21.975 1.00 66.62 101 GLN A N 1
ATOM 810 C CA . GLN A 1 101 ? -5.733 -2.310 21.579 1.00 66.62 101 GLN A CA 1
ATOM 811 C C . GLN A 1 101 ? -4.611 -2.524 20.546 1.00 66.62 101 GLN A C 1
ATOM 813 O O . GLN A 1 101 ? -4.796 -3.133 19.490 1.00 66.62 101 GLN A O 1
ATOM 818 N N . ARG A 1 102 ? -3.403 -2.087 20.931 1.00 71.38 102 ARG A N 1
ATOM 819 C CA . ARG A 1 102 ? -2.148 -2.137 20.156 1.00 71.38 102 ARG A CA 1
ATOM 820 C C . ARG A 1 102 ? -1.917 -3.464 19.421 1.00 71.38 102 ARG A C 1
ATOM 822 O O . ARG A 1 102 ? -1.414 -3.457 18.308 1.00 71.38 102 ARG A O 1
ATOM 829 N N . ARG A 1 103 ? -2.296 -4.598 20.024 1.00 74.12 103 ARG A N 1
ATOM 830 C CA . ARG A 1 103 ? -2.082 -5.945 19.463 1.00 74.12 103 ARG A CA 1
ATOM 831 C C . ARG A 1 103 ? -2.877 -6.197 18.181 1.00 74.12 103 ARG A C 1
ATOM 833 O O . ARG A 1 103 ? -2.308 -6.701 17.222 1.00 74.12 103 ARG A O 1
ATOM 840 N N . ALA A 1 104 ? -4.161 -5.838 18.160 1.00 73.44 104 ALA A N 1
ATOM 841 C CA . ALA A 1 104 ? -5.010 -6.048 16.989 1.00 73.44 104 ALA A CA 1
ATOM 842 C C . ALA A 1 104 ? -4.573 -5.143 15.833 1.00 73.44 104 ALA A C 1
ATOM 844 O O . ALA A 1 104 ? -4.469 -5.609 14.706 1.00 73.44 104 ALA A O 1
ATOM 845 N N . PHE A 1 105 ? -4.234 -3.884 16.136 1.00 76.88 105 PHE A N 1
ATOM 846 C CA . PHE A 1 105 ? -3.714 -2.940 15.147 1.00 76.88 105 PHE A CA 1
ATOM 847 C C . PHE A 1 105 ? -2.356 -3.363 14.566 1.00 76.88 105 PHE A C 1
ATOM 849 O O . PHE A 1 105 ? -2.153 -3.293 13.360 1.00 76.88 105 PHE A O 1
ATOM 856 N N . LEU A 1 106 ? -1.423 -3.822 15.407 1.00 79.25 106 LEU A N 1
ATOM 857 C CA . LEU A 1 106 ? -0.127 -4.338 14.951 1.00 79.25 106 LEU A CA 1
ATOM 858 C C . LEU A 1 106 ? -0.292 -5.540 14.021 1.00 79.25 106 LEU A C 1
ATOM 860 O O . LEU A 1 106 ? 0.409 -5.639 13.017 1.00 79.25 106 LEU A O 1
ATOM 864 N N . LEU A 1 107 ? -1.212 -6.444 14.359 1.00 80.75 107 LEU A N 1
ATOM 865 C CA . LEU A 1 107 ? -1.468 -7.646 13.576 1.00 80.75 107 LEU A CA 1
ATOM 866 C C . LEU A 1 107 ? -2.071 -7.299 12.212 1.00 80.75 107 LEU A C 1
ATOM 868 O O . LEU A 1 107 ? -1.591 -7.801 11.200 1.00 80.75 107 LEU A O 1
ATOM 872 N N . THR A 1 108 ? -3.060 -6.405 12.175 1.00 81.12 108 THR A N 1
ATOM 873 C CA . THR A 1 108 ? -3.674 -5.949 10.922 1.00 81.12 108 THR A CA 1
ATOM 874 C C . THR A 1 108 ? -2.680 -5.181 10.062 1.00 81.12 108 THR A C 1
ATOM 876 O O . THR A 1 108 ? -2.382 -5.563 8.934 1.00 81.12 108 THR A O 1
ATOM 879 N N . PHE A 1 109 ? -2.025 -4.170 10.634 1.00 83.81 109 PHE A N 1
ATOM 880 C CA . PHE A 1 109 ? -0.998 -3.407 9.930 1.00 83.81 109 PHE A CA 1
ATOM 881 C C . PHE A 1 109 ? 0.128 -4.302 9.383 1.00 83.81 109 PHE A C 1
ATOM 883 O O . PHE A 1 109 ? 0.562 -4.126 8.244 1.00 83.81 109 PHE A O 1
ATOM 890 N N . GLY A 1 110 ? 0.581 -5.284 10.168 1.00 84.38 110 GLY A N 1
ATOM 891 C CA . GLY A 1 110 ? 1.608 -6.241 9.759 1.00 84.38 110 GLY A CA 1
ATOM 892 C C . GLY A 1 110 ? 1.162 -7.151 8.613 1.00 84.38 110 GLY A C 1
ATOM 893 O O . GLY A 1 110 ? 1.905 -7.307 7.642 1.00 84.38 110 GLY A O 1
ATOM 894 N N . LEU A 1 111 ? -0.049 -7.713 8.685 1.00 86.31 111 LEU A N 1
ATOM 895 C CA . LEU A 1 111 ? -0.613 -8.538 7.610 1.00 86.31 111 LEU A CA 1
ATOM 896 C C . LEU A 1 111 ? -0.761 -7.739 6.314 1.00 86.31 111 LEU A C 1
ATOM 898 O O . LEU A 1 111 ? -0.317 -8.198 5.257 1.00 86.31 111 LEU A O 1
ATOM 902 N N . PHE A 1 112 ? -1.297 -6.523 6.407 1.00 85.88 112 PHE A N 1
ATOM 903 C CA . PHE A 1 112 ? -1.439 -5.631 5.263 1.00 85.88 112 PHE A CA 1
ATOM 904 C C . PHE A 1 112 ? -0.078 -5.279 4.656 1.00 85.88 112 PHE A C 1
ATOM 906 O O . PHE A 1 112 ? 0.093 -5.322 3.438 1.00 85.88 112 PHE A O 1
ATOM 913 N N . TYR A 1 113 ? 0.924 -4.990 5.488 1.00 85.81 113 TYR A N 1
ATOM 914 C CA . TYR A 1 113 ? 2.275 -4.684 5.026 1.00 85.81 113 TYR A CA 1
ATOM 915 C C . TYR A 1 113 ? 2.923 -5.860 4.280 1.00 85.81 113 TYR A C 1
ATOM 917 O O . TYR A 1 113 ? 3.501 -5.664 3.208 1.00 85.81 113 TYR A O 1
ATOM 925 N N . ILE A 1 114 ? 2.807 -7.084 4.809 1.00 87.50 114 ILE A N 1
ATOM 926 C CA . ILE A 1 114 ? 3.326 -8.295 4.151 1.00 87.50 114 ILE A CA 1
ATOM 927 C C . ILE A 1 114 ? 2.630 -8.497 2.800 1.00 87.50 114 ILE A C 1
ATOM 929 O O . ILE A 1 114 ? 3.303 -8.674 1.782 1.00 87.50 114 ILE A O 1
ATOM 933 N N . TRP A 1 115 ? 1.299 -8.397 2.768 1.00 86.50 115 TRP A N 1
ATOM 934 C CA . TRP A 1 115 ? 0.524 -8.494 1.532 1.00 86.50 115 TRP A CA 1
ATOM 935 C C . TRP A 1 115 ? 0.938 -7.430 0.508 1.00 86.50 115 TRP A C 1
ATOM 937 O O . TRP A 1 115 ? 1.204 -7.738 -0.657 1.00 86.50 115 TRP A O 1
ATOM 947 N N . PHE A 1 116 ? 1.073 -6.180 0.949 1.00 84.19 116 PHE A N 1
ATOM 948 C CA . PHE A 1 116 ? 1.518 -5.072 0.111 1.00 84.19 116 PHE A CA 1
ATOM 949 C C . PHE A 1 116 ? 2.912 -5.323 -0.478 1.00 84.19 116 PHE A C 1
ATOM 951 O O . PHE A 1 116 ? 3.146 -5.043 -1.657 1.00 84.19 116 PHE A O 1
ATOM 958 N N . MET A 1 117 ? 3.829 -5.911 0.295 1.00 84.69 117 MET A N 1
ATOM 959 C CA . MET A 1 117 ? 5.143 -6.313 -0.211 1.00 84.69 117 MET A CA 1
ATOM 960 C C . MET A 1 117 ? 5.052 -7.402 -1.285 1.00 84.69 117 MET A C 1
ATOM 962 O O . MET A 1 117 ? 5.759 -7.309 -2.292 1.00 84.69 117 MET A O 1
ATOM 966 N N . CYS A 1 118 ? 4.149 -8.376 -1.147 1.00 85.94 118 CYS A N 1
ATOM 967 C CA . CYS A 1 118 ? 3.891 -9.369 -2.195 1.00 85.94 118 CYS A CA 1
ATOM 968 C C . CYS A 1 118 ? 3.369 -8.718 -3.486 1.00 85.94 118 CYS A C 1
ATOM 970 O O . CYS A 1 118 ? 3.895 -8.987 -4.570 1.00 85.94 118 CYS A O 1
ATOM 972 N N . VAL A 1 119 ? 2.392 -7.811 -3.380 1.00 84.50 119 VAL A N 1
ATOM 973 C CA . VAL A 1 119 ? 1.852 -7.056 -4.529 1.00 84.50 119 VAL A CA 1
ATOM 974 C C . VAL A 1 119 ? 2.958 -6.251 -5.214 1.00 84.50 119 VAL A C 1
ATOM 976 O O . VAL A 1 119 ? 3.073 -6.231 -6.440 1.00 84.50 119 VAL A O 1
ATOM 979 N N . LYS A 1 120 ? 3.831 -5.625 -4.429 1.00 81.19 120 LYS A N 1
ATOM 980 C CA . LYS A 1 120 ? 4.947 -4.830 -4.935 1.00 81.19 120 LYS A CA 1
ATOM 981 C C . LYS A 1 120 ? 5.999 -5.671 -5.659 1.00 81.19 120 LYS A C 1
ATOM 983 O O . LYS A 1 120 ? 6.475 -5.259 -6.718 1.00 81.19 120 LYS A O 1
ATOM 988 N N . LEU A 1 121 ? 6.329 -6.853 -5.137 1.00 81.50 121 LEU A N 1
ATOM 989 C CA . LEU A 1 121 ? 7.198 -7.818 -5.820 1.00 81.50 121 LEU A CA 1
ATOM 990 C C . LEU A 1 121 ? 6.586 -8.280 -7.147 1.00 81.50 121 LEU A C 1
ATOM 992 O O . LEU A 1 121 ? 7.294 -8.341 -8.152 1.00 81.50 121 LEU A O 1
ATOM 996 N N . PHE A 1 122 ? 5.274 -8.532 -7.180 1.00 79.75 122 PHE A N 1
ATOM 997 C CA . PHE A 1 122 ? 4.560 -8.885 -8.409 1.00 79.75 122 PHE A CA 1
ATOM 998 C C . PHE A 1 122 ? 4.646 -7.777 -9.472 1.00 79.75 122 PHE A C 1
ATOM 1000 O O . PHE A 1 122 ? 4.915 -8.062 -10.643 1.00 79.75 122 PHE A O 1
ATOM 1007 N N . VAL A 1 123 ? 4.468 -6.513 -9.075 1.00 77.50 123 VAL A N 1
ATOM 1008 C CA . VAL A 1 123 ? 4.631 -5.353 -9.971 1.00 77.50 123 VAL A CA 1
ATOM 1009 C C . VAL A 1 123 ? 6.060 -5.287 -10.510 1.00 77.50 123 VAL A C 1
ATOM 1011 O O . VAL A 1 123 ? 6.259 -5.168 -11.719 1.00 77.50 123 VAL A O 1
ATOM 1014 N N . LEU A 1 124 ? 7.055 -5.420 -9.632 1.00 74.69 124 LEU A N 1
ATOM 1015 C CA . LEU A 1 124 ? 8.468 -5.353 -10.001 1.00 74.69 124 LEU A CA 1
ATOM 1016 C C . LEU A 1 124 ? 8.861 -6.457 -10.992 1.00 74.69 124 LEU A C 1
ATOM 1018 O O . LEU A 1 124 ? 9.524 -6.185 -11.993 1.00 74.69 124 LEU A O 1
ATOM 1022 N N . TYR A 1 125 ? 8.407 -7.686 -10.738 1.00 75.25 125 TYR A N 1
ATOM 1023 C CA . TYR A 1 125 ? 8.649 -8.836 -11.605 1.00 75.25 125 TYR A CA 1
ATOM 1024 C C . TYR A 1 125 ? 8.034 -8.644 -12.996 1.00 75.25 125 TYR A C 1
ATOM 1026 O O . TYR A 1 125 ? 8.684 -8.916 -14.006 1.00 75.25 125 TYR A O 1
ATOM 1034 N N . ASN A 1 126 ? 6.803 -8.126 -13.066 1.00 71.56 126 ASN A N 1
ATOM 1035 C CA . ASN A 1 126 ? 6.159 -7.837 -14.346 1.00 71.56 126 ASN A CA 1
ATOM 1036 C C . ASN A 1 126 ? 6.932 -6.790 -15.152 1.00 71.56 126 ASN A C 1
ATOM 1038 O O . ASN A 1 126 ? 7.107 -6.965 -16.355 1.00 71.56 126 ASN A O 1
ATOM 1042 N N . ILE A 1 127 ? 7.451 -5.744 -14.507 1.00 67.25 127 ILE A N 1
ATOM 1043 C CA . ILE A 1 127 ? 8.240 -4.702 -15.182 1.00 67.25 127 ILE A CA 1
ATOM 1044 C C . ILE A 1 127 ? 9.579 -5.246 -15.685 1.00 67.25 127 ILE A C 1
ATOM 1046 O O . ILE A 1 127 ? 9.960 -4.956 -16.821 1.00 67.25 127 ILE A O 1
ATOM 1050 N N . ASP A 1 128 ? 10.289 -6.037 -14.873 1.00 65.94 128 ASP A N 1
ATOM 1051 C CA . ASP A 1 128 ? 11.560 -6.654 -15.280 1.00 65.94 128 ASP A CA 1
ATOM 1052 C C . ASP A 1 128 ? 11.353 -7.623 -16.456 1.00 65.94 128 ASP A C 1
ATOM 1054 O O . ASP A 1 128 ? 12.110 -7.605 -17.430 1.00 65.94 128 ASP A O 1
ATOM 1058 N N . SER A 1 129 ? 10.265 -8.400 -16.424 1.00 64.69 129 SER A N 1
ATOM 1059 C CA . SER A 1 129 ? 9.855 -9.266 -17.535 1.00 64.69 129 SER A CA 1
ATOM 1060 C C . SER A 1 129 ? 9.558 -8.459 -18.810 1.00 64.69 129 SER A C 1
ATOM 1062 O O . SER A 1 129 ? 10.119 -8.760 -19.868 1.00 64.69 129 SER A O 1
ATOM 1064 N N . GLN A 1 130 ? 8.777 -7.371 -18.716 1.00 62.06 130 GLN A N 1
ATOM 1065 C CA . GLN A 1 130 ? 8.513 -6.460 -19.844 1.00 62.06 130 GLN A CA 1
ATOM 1066 C C . GLN A 1 130 ? 9.815 -5.869 -20.417 1.00 62.06 130 GLN A C 1
ATOM 1068 O O . GLN A 1 130 ? 10.008 -5.864 -21.634 1.00 62.06 130 GLN A O 1
ATOM 1073 N N . HIS A 1 131 ? 10.751 -5.423 -19.569 1.00 61.38 131 HIS A N 1
ATOM 1074 C CA . HIS A 1 131 ? 12.040 -4.864 -20.004 1.00 61.38 131 HIS A CA 1
ATOM 1075 C C . HIS A 1 131 ? 12.949 -5.902 -20.679 1.00 61.38 131 HIS A C 1
ATOM 1077 O O . HIS A 1 131 ? 13.602 -5.588 -21.681 1.00 61.38 131 HIS A O 1
ATOM 1083 N N . LYS A 1 132 ? 12.988 -7.142 -20.176 1.00 57.69 132 LYS A N 1
ATOM 1084 C CA . LYS A 1 132 ? 13.744 -8.243 -20.800 1.00 57.69 132 LYS A CA 1
ATOM 1085 C C . LYS A 1 132 ? 13.167 -8.631 -22.161 1.00 57.69 132 LYS A C 1
ATOM 1087 O O . LYS A 1 132 ? 13.934 -8.863 -23.096 1.00 57.69 132 LYS A O 1
ATOM 1092 N N . HIS A 1 133 ? 11.842 -8.634 -22.303 1.00 53.91 133 HIS A N 1
ATOM 1093 C CA . HIS A 1 133 ? 11.186 -8.881 -23.587 1.00 53.91 133 HIS A CA 1
ATOM 1094 C C . HIS A 1 133 ? 11.418 -7.746 -24.594 1.00 53.91 133 HIS A C 1
ATOM 1096 O O . HIS A 1 133 ? 11.743 -8.035 -25.742 1.00 53.91 133 HIS A O 1
ATOM 1102 N N . HIS A 1 134 ? 11.369 -6.481 -24.162 1.00 52.12 134 HIS A N 1
ATOM 1103 C CA . HIS A 1 134 ? 11.640 -5.323 -25.026 1.00 52.12 134 HIS A CA 1
ATOM 1104 C C . HIS A 1 134 ? 13.101 -5.240 -25.501 1.00 52.12 134 HIS A C 1
ATOM 1106 O O . HIS A 1 134 ? 13.373 -4.747 -26.595 1.00 52.12 134 HIS A O 1
ATOM 1112 N N . LYS A 1 135 ? 14.056 -5.722 -24.691 1.00 49.59 135 LYS A N 1
ATOM 1113 C CA . LYS A 1 135 ? 15.459 -5.869 -25.112 1.00 49.59 135 LYS A CA 1
ATOM 1114 C C . LYS A 1 135 ? 15.644 -7.011 -26.111 1.00 49.59 135 LYS A C 1
ATOM 1116 O O . LYS A 1 135 ? 16.404 -6.849 -27.056 1.00 49.59 135 LYS A O 1
ATOM 1121 N N . ARG A 1 136 ? 14.934 -8.134 -25.946 1.00 50.03 136 ARG A N 1
ATOM 1122 C CA . ARG A 1 136 ? 15.006 -9.272 -26.882 1.00 50.03 136 ARG A CA 1
ATOM 1123 C C . ARG A 1 136 ? 14.410 -8.977 -28.259 1.00 50.03 136 ARG A C 1
ATOM 1125 O O . ARG A 1 136 ? 14.874 -9.555 -29.231 1.00 50.03 136 ARG A O 1
ATOM 1132 N N . THR A 1 137 ? 13.429 -8.083 -28.366 1.00 47.91 137 THR A N 1
ATOM 1133 C CA . THR A 1 137 ? 12.908 -7.626 -29.668 1.00 47.91 137 THR A CA 1
ATOM 1134 C C . THR A 1 137 ? 13.746 -6.522 -30.316 1.00 47.91 137 THR A C 1
ATOM 1136 O O . THR A 1 137 ? 13.520 -6.206 -31.481 1.00 47.91 137 THR A O 1
ATOM 1139 N N . ARG A 1 138 ? 14.732 -5.948 -29.611 1.00 45.41 138 ARG A N 1
ATOM 1140 C CA . ARG A 1 138 ? 15.645 -4.922 -30.137 1.00 45.41 138 ARG A CA 1
ATOM 1141 C C . ARG A 1 138 ? 17.080 -5.439 -30.249 1.00 45.41 138 ARG A C 1
ATOM 1143 O O . ARG A 1 138 ? 17.932 -5.047 -29.459 1.00 45.41 138 ARG A O 1
ATOM 1150 N N . THR A 1 139 ? 17.355 -6.304 -31.227 1.00 47.12 139 THR A N 1
ATOM 1151 C CA . THR A 1 139 ? 18.669 -6.442 -31.912 1.00 47.12 139 THR A CA 1
ATOM 1152 C C . THR A 1 139 ? 18.567 -7.472 -33.055 1.00 47.12 139 THR A C 1
ATOM 1154 O O . THR A 1 139 ? 17.831 -8.442 -32.881 1.00 47.12 139 THR A O 1
ATOM 1157 N N . PRO A 1 140 ? 19.301 -7.375 -34.191 1.00 47.16 140 PRO A N 1
ATOM 1158 C CA . PRO A 1 140 ? 20.025 -6.257 -34.808 1.00 47.16 140 PRO A CA 1
ATOM 1159 C C . PRO A 1 140 ? 19.617 -6.103 -36.300 1.00 47.16 140 PRO A C 1
ATOM 1161 O O . PRO A 1 140 ? 20.102 -6.838 -37.158 1.00 47.16 140 PRO A O 1
ATOM 1164 N N . LYS A 1 141 ? 18.718 -5.181 -36.661 1.00 44.66 141 LYS A N 1
ATOM 1165 C CA . LYS A 1 141 ? 18.500 -4.845 -38.091 1.00 44.66 141 LYS A CA 1
ATOM 1166 C C . LYS A 1 141 ? 18.740 -3.382 -38.457 1.00 44.66 141 LYS A C 1
ATOM 1168 O O . LYS A 1 141 ? 18.839 -3.097 -39.642 1.00 44.66 141 LYS A O 1
ATOM 1173 N N . ASP A 1 142 ? 18.977 -2.515 -37.473 1.00 49.72 142 ASP A N 1
ATOM 1174 C CA . ASP A 1 142 ? 19.191 -1.078 -37.702 1.00 49.72 142 ASP A CA 1
ATOM 1175 C C . ASP A 1 142 ? 20.638 -0.606 -37.462 1.00 49.72 142 ASP A C 1
ATOM 1177 O O . ASP A 1 142 ? 20.921 0.577 -37.576 1.00 49.72 142 ASP A O 1
ATOM 1181 N N . GLU A 1 143 ? 21.588 -1.509 -37.191 1.00 46.59 143 GLU A N 1
ATOM 1182 C CA . GLU A 1 143 ? 23.022 -1.158 -37.079 1.00 46.59 143 GLU A CA 1
ATOM 1183 C C . GLU A 1 143 ? 23.774 -1.182 -38.425 1.00 46.59 143 GLU A C 1
ATOM 1185 O O . GLU A 1 143 ? 24.975 -0.944 -38.480 1.00 46.59 143 GLU A O 1
ATOM 1190 N N . LYS A 1 144 ? 23.077 -1.432 -39.541 1.00 43.00 144 LYS A N 1
ATOM 1191 C CA . LYS A 1 144 ? 23.617 -1.272 -40.901 1.00 43.00 144 LYS A CA 1
ATOM 1192 C C . LYS A 1 144 ? 22.842 -0.197 -41.657 1.00 43.00 144 LYS A C 1
ATOM 1194 O O . LYS A 1 144 ? 22.172 -0.531 -42.628 1.00 43.00 144 LYS A O 1
ATOM 1199 N N . LYS A 1 145 ? 22.875 1.054 -41.189 1.00 40.22 145 LYS A N 1
ATOM 1200 C CA . LYS A 1 145 ? 22.574 2.268 -41.979 1.00 40.22 145 LYS A CA 1
ATOM 1201 C C . LYS A 1 145 ? 22.707 3.528 -41.109 1.00 40.22 145 LYS A C 1
ATOM 1203 O O . LYS A 1 145 ? 21.706 4.176 -40.839 1.00 40.22 145 LYS A O 1
ATOM 1208 N N . VAL A 1 146 ? 23.925 3.867 -40.689 1.00 38.62 146 VAL A N 1
ATOM 1209 C CA . VAL A 1 146 ? 24.427 5.257 -40.634 1.00 38.62 146 VAL A CA 1
ATOM 1210 C C . VAL A 1 146 ? 25.927 5.195 -40.870 1.00 38.62 146 VAL A C 1
ATOM 1212 O O . VAL A 1 1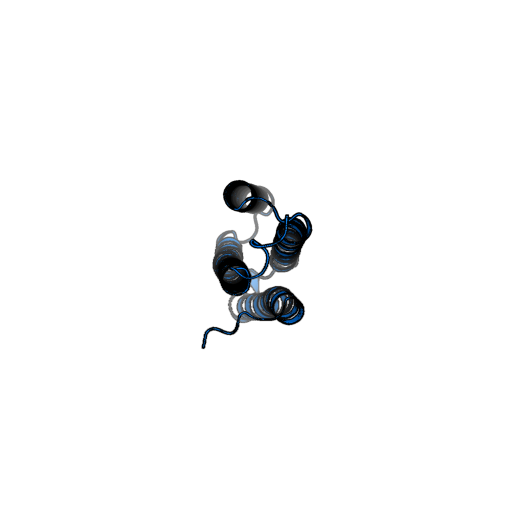46 ? 26.570 4.368 -40.189 1.00 38.62 146 VAL A O 1
#

Organism: Tannerella forsythia (NCBI:txid28112)

pLDDT: mean 73.58, std 12.97, range [34.28, 87.56]

Secondary structure (DSSP, 8-state):
---PPPHHHHHHHHHHHHHHHHHHHHHHHHHH-TTT--GGG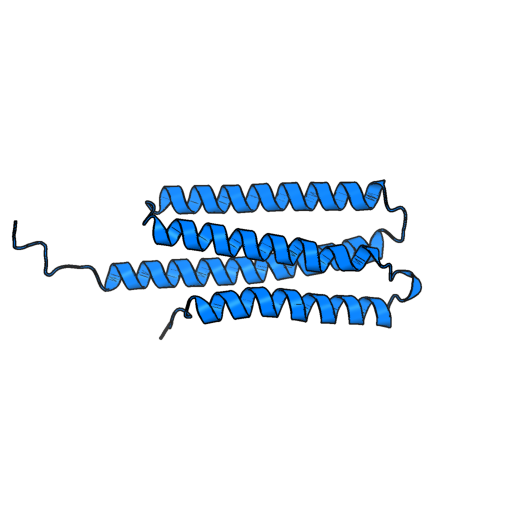GHHHHHHHHHHHHHHHHHHHHHHTT--HHHHHHHHHHHHHHHHHHHHHHHHHHHHH--S-HHHHHHHHHHHHHHHHHHHHHHHHHHHHHHHHHHHTS-SSSSS--

Sequence (146 aa):
MSSAYSHKTVNTFVLGSILVFGIIELAVVYRFFPKSYTSYMLLNPLYFFLLGLTVLLAVSRIESKRLHPGRAVARLMLLNTSQFILSACLLFYYVYQINVQRRAFLLTFGLFYIWFMCVKLFVLYNIDSQHKHHKRTRTPKDEKKV